Protein AF-A0A7C3TVY8-F1 (afdb_monomer_lite)

Radius of gyration: 47.34 Å; chains: 1; bounding box: 116×28×121 Å

Secondary structure (DSSP, 8-state):
-----------------------------PPP-HHHHHHHHHHHHHHHHHHHTT--------PPP---S-----GGG-EEEEE-TTS-EEEEETTSPPEEE-GGGHHHHHHHHHHHHT---

Structure (mmCIF, N/CA/C/O backbone):
data_AF-A0A7C3TVY8-F1
#
_entry.id   AF-A0A7C3TVY8-F1
#
loop_
_atom_site.group_PDB
_atom_site.id
_atom_site.type_symbol
_atom_site.label_atom_id
_atom_site.label_alt_id
_atom_site.label_comp_id
_atom_site.label_asym_id
_atom_site.label_entity_id
_atom_site.label_seq_id
_atom_site.pdbx_PDB_ins_code
_atom_site.Cartn_x
_atom_site.Cartn_y
_atom_site.Cartn_z
_atom_site.occupancy
_atom_site.B_iso_or_equiv
_atom_site.auth_seq_id
_atom_site.auth_comp_id
_atom_site.auth_asym_id
_atom_site.auth_atom_id
_atom_site.pdbx_PDB_model_num
ATOM 1 N N . MET A 1 1 ? 92.209 -1.191 -82.493 1.00 42.72 1 MET A N 1
ATOM 2 C CA . MET A 1 1 ? 91.711 -0.053 -81.687 1.00 42.72 1 MET A CA 1
ATOM 3 C C . MET A 1 1 ? 90.665 0.683 -82.506 1.00 42.72 1 MET A C 1
ATOM 5 O O . MET A 1 1 ? 90.917 0.870 -83.685 1.00 42.72 1 MET A O 1
ATOM 9 N N . SER A 1 2 ? 89.566 1.101 -81.861 1.00 47.69 2 SER A N 1
ATOM 10 C CA . SER A 1 2 ? 88.481 1.959 -82.385 1.00 47.69 2 SER A CA 1
ATOM 11 C C . SER A 1 2 ? 87.568 1.307 -83.443 1.00 47.69 2 SER A C 1
ATOM 13 O O . SER A 1 2 ? 88.033 0.975 -84.519 1.00 47.69 2 SER A O 1
ATOM 15 N N . GLY A 1 3 ? 86.271 1.048 -83.249 1.00 38.47 3 GLY A N 1
ATOM 16 C CA . GLY A 1 3 ? 85.321 1.516 -82.239 1.00 3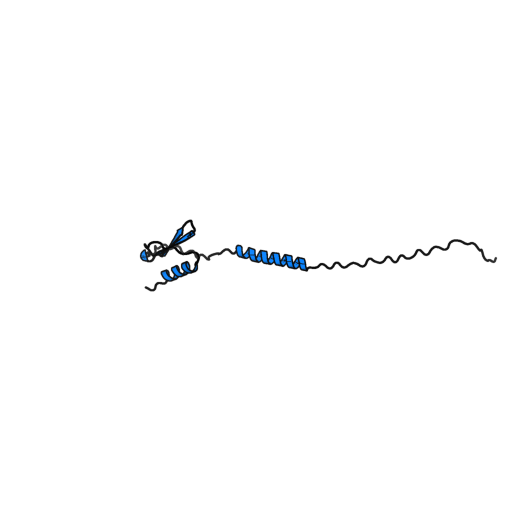8.47 3 GLY A CA 1
ATOM 17 C C . GLY A 1 3 ? 84.144 2.238 -82.912 1.00 38.47 3 GLY A C 1
ATOM 18 O O . GLY A 1 3 ? 84.327 3.336 -83.420 1.00 38.47 3 GLY A O 1
ATOM 19 N N . GLY A 1 4 ? 82.945 1.643 -82.858 1.00 38.72 4 GLY A N 1
ATOM 20 C CA . GLY A 1 4 ? 81.659 2.301 -83.153 1.00 38.72 4 GLY A CA 1
ATOM 21 C C . GLY A 1 4 ? 80.956 1.769 -84.409 1.00 38.72 4 GLY A C 1
ATOM 22 O O . GLY A 1 4 ? 81.553 1.698 -85.470 1.00 38.72 4 GLY A O 1
ATOM 23 N N . GLY A 1 5 ? 79.690 1.363 -84.394 1.00 37.47 5 GLY A N 1
ATOM 24 C CA . GLY A 1 5 ? 78.691 1.285 -83.334 1.00 37.47 5 GLY A CA 1
ATOM 25 C C . GLY A 1 5 ? 77.526 0.457 -83.885 1.00 37.47 5 GLY A C 1
ATOM 26 O O . GLY A 1 5 ? 77.017 0.741 -84.966 1.00 37.47 5 GLY A O 1
ATOM 27 N N . GLY A 1 6 ? 77.182 -0.625 -83.187 1.00 40.66 6 GLY A N 1
ATOM 28 C CA . GLY A 1 6 ? 76.205 -1.611 -83.635 1.00 40.66 6 GLY A CA 1
ATOM 29 C C . GLY A 1 6 ? 74.772 -1.096 -83.555 1.00 40.66 6 GLY A C 1
ATOM 30 O O . GLY A 1 6 ? 74.297 -0.709 -82.489 1.00 40.66 6 GLY A O 1
ATOM 31 N N . ALA A 1 7 ? 74.073 -1.161 -84.684 1.00 46.34 7 ALA A N 1
ATOM 32 C CA . ALA A 1 7 ? 72.624 -1.191 -84.728 1.00 46.34 7 ALA A CA 1
ATOM 33 C C . ALA A 1 7 ? 72.167 -2.618 -84.400 1.00 46.34 7 ALA A C 1
ATOM 35 O O . ALA A 1 7 ? 72.300 -3.508 -85.233 1.00 46.34 7 ALA A O 1
ATOM 36 N N . LEU A 1 8 ? 71.635 -2.843 -83.197 1.00 45.94 8 LEU A N 1
ATOM 37 C CA . LEU A 1 8 ? 70.786 -3.997 -82.916 1.00 45.94 8 LEU A CA 1
ATOM 38 C C . LEU A 1 8 ? 69.670 -3.576 -81.958 1.00 45.94 8 LEU A C 1
ATOM 40 O O . LEU A 1 8 ? 69.887 -3.101 -80.845 1.00 45.94 8 LEU A O 1
ATOM 44 N N . THR A 1 9 ? 68.454 -3.733 -82.451 1.00 46.41 9 THR A N 1
ATOM 45 C CA . THR A 1 9 ? 67.191 -3.482 -81.777 1.00 46.41 9 THR A CA 1
ATOM 46 C C . THR A 1 9 ? 66.933 -4.564 -80.731 1.00 46.41 9 THR A C 1
ATOM 48 O O . THR A 1 9 ? 66.744 -5.715 -81.112 1.00 46.41 9 THR A O 1
ATOM 51 N N . THR A 1 10 ? 66.822 -4.235 -79.441 1.00 40.97 10 THR A N 1
ATOM 52 C CA . THR A 1 10 ? 66.146 -5.125 -78.478 1.00 40.97 10 THR A CA 1
ATOM 53 C C . THR A 1 10 ? 65.477 -4.341 -77.348 1.00 40.97 10 THR A C 1
ATOM 55 O O . THR A 1 10 ? 66.142 -3.799 -76.470 1.00 40.97 10 THR A O 1
ATOM 58 N N . GLY A 1 11 ? 64.142 -4.351 -77.352 1.00 38.75 11 GLY A N 1
ATOM 59 C CA . GLY A 1 11 ? 63.324 -4.439 -76.140 1.00 38.75 11 GLY A CA 1
ATOM 60 C C . GLY A 1 11 ? 63.288 -3.220 -75.221 1.00 38.75 11 GLY A C 1
ATOM 61 O O . GLY A 1 11 ? 63.907 -3.211 -74.157 1.00 38.75 11 GLY A O 1
ATOM 62 N N . GLY A 1 12 ? 62.437 -2.245 -75.550 1.00 38.69 12 GLY A N 1
ATOM 63 C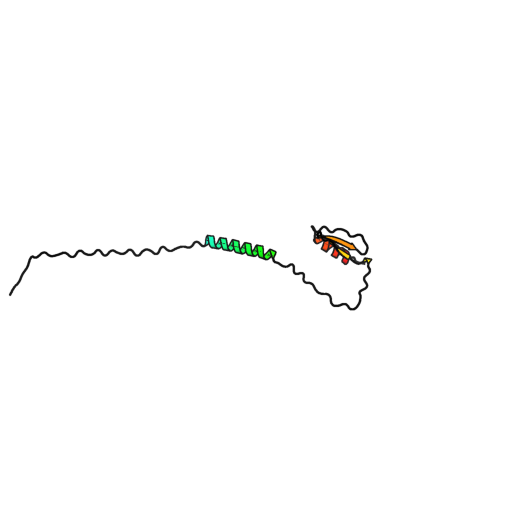 CA . GLY A 1 12 ? 61.918 -1.316 -74.551 1.00 38.69 12 GLY A CA 1
ATOM 64 C C . GLY A 1 12 ? 61.213 -2.093 -73.435 1.00 38.69 12 GLY A C 1
ATOM 65 O O . GLY A 1 12 ? 60.193 -2.739 -73.665 1.00 38.69 12 GLY A O 1
ATOM 66 N N . LYS A 1 13 ? 61.759 -2.051 -72.216 1.00 50.44 13 LYS A N 1
ATOM 67 C CA . LYS A 1 13 ? 61.071 -2.557 -71.022 1.00 50.44 13 LYS A CA 1
ATOM 68 C C . LYS A 1 13 ? 59.790 -1.733 -70.829 1.00 50.44 13 LYS A C 1
ATOM 70 O O . LYS A 1 13 ? 59.900 -0.514 -70.669 1.00 50.44 13 LYS A O 1
ATOM 75 N N . PRO A 1 14 ? 58.587 -2.333 -70.803 1.00 46.53 14 PRO A N 1
ATOM 76 C CA . PRO A 1 14 ? 57.388 -1.572 -70.496 1.00 46.53 14 PRO A CA 1
ATOM 77 C C . PRO A 1 14 ? 57.498 -1.065 -69.055 1.00 46.53 14 PRO A C 1
ATOM 79 O O . PRO A 1 14 ? 57.700 -1.843 -68.119 1.00 46.53 14 PRO A O 1
ATOM 82 N N . LYS A 1 15 ? 57.383 0.257 -68.867 1.00 52.19 15 LYS A N 1
ATOM 83 C CA . LYS A 1 15 ? 57.182 0.868 -67.548 1.00 52.19 15 LYS A CA 1
ATOM 84 C C . LYS A 1 15 ? 55.941 0.222 -66.940 1.00 52.19 15 LYS A C 1
ATOM 86 O O . LYS A 1 15 ? 54.821 0.535 -67.337 1.00 52.19 15 LYS A O 1
ATOM 91 N N . ARG A 1 16 ? 56.140 -0.688 -65.984 1.00 51.28 16 ARG A N 1
ATOM 92 C CA . ARG A 1 16 ? 55.059 -1.253 -65.181 1.00 51.28 16 ARG A CA 1
ATOM 93 C C . ARG A 1 16 ? 54.417 -0.084 -64.448 1.00 51.28 16 ARG A C 1
ATOM 95 O O . ARG A 1 16 ? 55.035 0.490 -63.552 1.00 51.28 16 ARG A O 1
ATOM 102 N N . GLY A 1 17 ? 53.235 0.322 -64.912 1.00 52.44 17 GLY A N 1
ATOM 103 C CA . GLY A 1 17 ? 52.485 1.425 -64.334 1.00 52.44 17 GLY A CA 1
ATOM 104 C C . GLY A 1 17 ? 52.423 1.238 -62.827 1.00 52.44 17 GLY A C 1
ATOM 105 O O . GLY A 1 17 ? 52.004 0.184 -62.342 1.00 52.44 17 GLY A O 1
ATOM 106 N N . SER A 1 18 ? 52.896 2.235 -62.083 1.00 57.38 18 SER A N 1
ATOM 107 C CA . SER A 1 18 ? 52.684 2.292 -60.649 1.00 57.38 18 SER A CA 1
ATOM 108 C C . SER A 1 18 ? 51.184 2.445 -60.443 1.00 57.38 18 SER A C 1
ATOM 110 O O . SER A 1 18 ? 50.625 3.539 -60.494 1.00 57.38 18 SER A O 1
ATOM 112 N N . SER A 1 19 ? 50.502 1.314 -60.270 1.00 61.34 19 SER A N 1
ATOM 113 C CA . SER A 1 19 ? 49.132 1.312 -59.789 1.00 61.34 19 SER A CA 1
ATOM 114 C C . SER A 1 19 ? 49.175 1.987 -58.424 1.00 61.34 19 SER A C 1
ATOM 116 O O . SER A 1 19 ? 49.594 1.386 -57.432 1.00 61.34 19 SER A O 1
ATOM 118 N N . LYS A 1 20 ? 48.839 3.285 -58.389 1.00 65.06 20 LYS A N 1
ATOM 119 C CA . LYS A 1 20 ? 48.573 4.026 -57.159 1.00 65.06 20 LYS A CA 1
ATOM 120 C C . LYS A 1 20 ? 47.404 3.307 -56.512 1.00 65.06 20 LYS A C 1
ATOM 122 O O . LYS A 1 20 ? 46.245 3.572 -56.827 1.00 65.06 20 LYS A O 1
ATOM 127 N N . ARG A 1 21 ? 47.722 2.345 -55.648 1.00 67.00 21 ARG A N 1
ATOM 128 C CA . ARG A 1 21 ? 46.757 1.616 -54.840 1.00 67.00 21 ARG A CA 1
ATOM 129 C C . ARG A 1 21 ? 46.076 2.671 -53.977 1.00 67.00 21 ARG A C 1
ATOM 131 O O . ARG A 1 21 ? 46.654 3.125 -52.994 1.00 67.00 21 ARG A O 1
ATOM 138 N N . LYS A 1 22 ? 44.898 3.141 -54.405 1.00 67.62 22 LYS A N 1
ATOM 139 C CA . LYS A 1 22 ? 44.078 4.069 -53.623 1.00 67.62 22 LYS A CA 1
ATOM 140 C C . LYS A 1 22 ? 43.852 3.393 -52.275 1.00 67.62 22 LYS A C 1
ATOM 142 O O . LYS A 1 22 ? 43.183 2.362 -52.205 1.00 67.62 22 LYS A O 1
ATOM 147 N N . THR A 1 23 ? 44.465 3.926 -51.225 1.00 67.75 23 THR A N 1
ATOM 148 C CA . THR A 1 23 ? 44.195 3.518 -49.852 1.00 67.75 23 THR A CA 1
ATOM 149 C C . THR A 1 23 ? 42.695 3.678 -49.636 1.00 67.75 23 THR A C 1
ATOM 151 O O . THR A 1 23 ? 42.153 4.769 -49.817 1.00 67.75 23 THR A O 1
ATOM 154 N N . LYS A 1 24 ? 41.991 2.572 -49.348 1.00 69.88 24 LYS A N 1
ATOM 155 C CA . LYS A 1 24 ? 40.557 2.615 -49.033 1.00 69.88 24 LYS A CA 1
ATOM 156 C C . LYS A 1 24 ? 40.378 3.637 -47.909 1.00 69.88 24 LYS A C 1
ATOM 158 O O . LYS A 1 24 ? 40.921 3.440 -46.822 1.00 69.88 24 LYS A O 1
ATOM 163 N N . LYS A 1 25 ? 39.663 4.737 -48.180 1.00 70.00 25 LYS A N 1
ATOM 164 C CA . LYS A 1 25 ? 39.265 5.690 -47.137 1.00 70.00 25 LYS A CA 1
ATOM 165 C C . LYS A 1 25 ? 38.532 4.886 -46.069 1.00 70.00 25 LYS A C 1
ATOM 167 O O . LYS A 1 25 ? 37.566 4.196 -46.388 1.00 70.00 25 LYS A O 1
ATOM 172 N N . ARG A 1 26 ? 39.027 4.935 -44.830 1.00 70.88 26 ARG A N 1
ATOM 173 C CA . ARG A 1 26 ? 38.333 4.347 -43.684 1.00 70.88 26 ARG A CA 1
ATOM 174 C C . ARG A 1 26 ? 36.986 5.053 -43.586 1.00 70.88 26 ARG A C 1
ATOM 176 O O . ARG A 1 26 ? 36.941 6.248 -43.305 1.00 70.88 26 ARG A O 1
ATOM 183 N N . VAL A 1 27 ? 35.916 4.339 -43.917 1.00 71.69 27 VAL A N 1
ATOM 184 C CA . VAL A 1 27 ? 34.556 4.828 -43.716 1.00 71.69 27 VAL A CA 1
ATOM 185 C C . VAL A 1 27 ? 34.371 4.841 -42.204 1.00 71.69 27 VAL A C 1
ATOM 187 O O . VAL A 1 27 ? 34.386 3.788 -41.574 1.00 71.69 27 VAL A O 1
ATOM 190 N N . GLY A 1 28 ? 34.358 6.028 -41.602 1.00 75.31 28 GLY A N 1
ATOM 191 C CA . GLY A 1 28 ? 34.112 6.154 -40.171 1.00 75.31 28 GLY A CA 1
ATOM 192 C C . GLY A 1 28 ? 32.680 5.720 -39.889 1.00 75.31 28 GLY A C 1
ATOM 193 O O . GLY A 1 28 ? 31.750 6.355 -40.381 1.00 75.31 28 GLY A O 1
ATOM 194 N N . PHE A 1 29 ? 32.502 4.637 -39.137 1.00 76.56 29 PHE A N 1
ATOM 195 C CA . PHE A 1 29 ? 31.187 4.231 -38.657 1.00 76.56 29 PHE A CA 1
ATOM 196 C C . PHE A 1 29 ? 30.761 5.212 -37.563 1.00 76.56 29 PHE A C 1
ATOM 198 O O . PHE A 1 29 ? 31.425 5.323 -36.534 1.00 76.56 29 PHE A O 1
ATOM 205 N N . ARG A 1 30 ? 29.690 5.969 -37.810 1.00 79.75 30 ARG A N 1
ATOM 206 C CA . ARG A 1 30 ? 29.028 6.785 -36.788 1.00 79.75 30 ARG A CA 1
ATOM 207 C C . ARG A 1 30 ? 27.893 5.947 -36.216 1.00 79.75 30 ARG A C 1
ATOM 209 O O . ARG A 1 30 ? 27.011 5.545 -36.966 1.00 79.75 30 ARG A O 1
ATOM 216 N N . ILE A 1 31 ? 27.968 5.642 -34.925 1.00 82.31 31 ILE A N 1
ATOM 217 C CA . ILE A 1 31 ? 26.928 4.903 -34.209 1.00 82.31 31 ILE A CA 1
ATOM 218 C C . ILE A 1 31 ? 25.945 5.935 -33.664 1.00 82.31 31 ILE A C 1
ATOM 220 O O . ILE A 1 31 ? 26.347 6.827 -32.918 1.00 82.31 31 ILE A O 1
ATOM 224 N N . ASP A 1 32 ? 24.684 5.831 -34.075 1.00 84.69 32 ASP A N 1
ATOM 225 C CA . ASP A 1 32 ? 23.601 6.624 -33.502 1.00 84.69 32 ASP A CA 1
ATOM 226 C C . ASP A 1 32 ? 23.211 6.031 -32.141 1.00 84.69 32 ASP A C 1
ATOM 228 O O . ASP A 1 32 ? 22.915 4.840 -32.038 1.00 84.69 32 ASP A O 1
ATOM 232 N N . MET A 1 33 ? 23.256 6.858 -31.097 1.00 88.38 33 MET A N 1
ATOM 233 C CA . MET A 1 33 ? 22.925 6.461 -29.724 1.00 88.38 33 MET A CA 1
ATOM 234 C C . MET A 1 33 ? 21.445 6.677 -29.396 1.00 88.38 33 MET A C 1
ATOM 236 O O . MET A 1 33 ? 20.990 6.215 -28.354 1.00 88.38 33 MET A O 1
ATOM 240 N N . THR A 1 34 ? 20.681 7.330 -30.277 1.00 88.00 34 THR A N 1
ATOM 241 C CA . THR A 1 34 ? 19.241 7.588 -30.111 1.00 88.00 34 THR A CA 1
ATOM 242 C C . THR A 1 34 ? 18.432 6.340 -29.719 1.00 88.00 34 THR A C 1
ATOM 244 O O . THR A 1 34 ? 17.709 6.412 -28.726 1.00 88.00 34 THR A O 1
ATOM 247 N N . PRO A 1 35 ? 18.583 5.172 -30.382 1.00 87.88 35 PRO A N 1
ATOM 248 C CA . PRO A 1 35 ? 17.844 3.971 -29.981 1.00 87.88 35 PRO A CA 1
ATOM 249 C C . PRO A 1 35 ? 18.311 3.388 -28.638 1.00 87.88 35 PRO A C 1
ATOM 251 O O . PRO A 1 35 ? 17.531 2.749 -27.939 1.00 87.88 35 PRO A O 1
ATOM 254 N N . LEU A 1 36 ? 19.572 3.604 -28.249 1.00 90.81 36 LEU A N 1
ATOM 255 C CA . LEU A 1 36 ? 20.093 3.130 -26.965 1.00 90.81 36 LEU A CA 1
ATOM 256 C C . LEU A 1 36 ? 19.513 3.949 -25.811 1.00 90.81 36 LEU A C 1
ATOM 258 O O . LEU A 1 36 ? 19.085 3.379 -24.809 1.00 90.81 36 LEU A O 1
ATOM 262 N N . VAL A 1 37 ? 19.469 5.274 -25.970 1.00 92.00 37 VAL A N 1
ATOM 263 C CA . VAL A 1 37 ? 18.904 6.186 -24.967 1.00 92.00 37 VAL A CA 1
ATOM 264 C C . VAL A 1 37 ? 17.430 5.858 -24.710 1.00 92.00 37 VAL A C 1
ATOM 266 O O . VAL A 1 37 ? 17.014 5.793 -23.553 1.00 92.00 37 VAL A O 1
ATOM 269 N N . ASP A 1 38 ? 16.667 5.552 -25.758 1.00 89.62 38 ASP A N 1
ATOM 270 C CA . ASP A 1 38 ? 15.253 5.179 -25.644 1.00 89.62 38 ASP A CA 1
ATOM 271 C C . ASP A 1 38 ? 15.050 3.877 -24.839 1.00 89.62 38 ASP A C 1
ATOM 273 O O . ASP A 1 38 ? 14.298 3.842 -23.864 1.00 89.62 38 ASP A O 1
ATOM 277 N N . ILE A 1 39 ? 15.831 2.828 -25.133 1.00 93.38 39 ILE A N 1
ATOM 278 C CA . ILE A 1 39 ? 15.795 1.564 -24.373 1.00 93.38 39 ILE A CA 1
ATOM 279 C C . ILE A 1 39 ? 16.146 1.792 -22.895 1.00 93.38 39 ILE A C 1
ATOM 281 O O . ILE A 1 39 ? 15.510 1.218 -22.009 1.00 93.38 39 ILE A O 1
ATOM 285 N N . THR A 1 40 ? 17.133 2.644 -22.599 1.00 93.50 40 THR A N 1
ATOM 286 C CA . THR A 1 40 ? 17.498 2.940 -21.203 1.00 93.50 40 THR A CA 1
ATOM 287 C C . THR A 1 40 ? 16.404 3.694 -20.452 1.00 93.50 40 THR A C 1
ATOM 289 O O . THR A 1 40 ? 16.190 3.429 -19.269 1.00 93.50 40 THR A O 1
ATOM 292 N N . PHE A 1 41 ? 15.671 4.580 -21.127 1.00 91.06 41 PHE A N 1
ATOM 293 C CA . PHE A 1 41 ? 14.548 5.294 -20.529 1.00 91.06 41 PHE A CA 1
ATOM 294 C C . PHE A 1 41 ? 13.381 4.342 -20.230 1.00 91.06 41 PHE A C 1
ATOM 296 O O . PHE A 1 41 ? 12.799 4.392 -19.143 1.00 91.06 41 PHE A O 1
ATOM 303 N N . LEU A 1 42 ? 13.081 3.421 -21.152 1.00 89.56 42 LEU A N 1
ATOM 304 C CA . LEU A 1 42 ? 12.075 2.375 -20.947 1.00 89.56 42 LEU A CA 1
ATOM 305 C C . LEU A 1 42 ? 12.421 1.471 -19.757 1.00 89.56 42 LEU A C 1
ATOM 307 O O . LEU A 1 42 ? 11.557 1.171 -18.938 1.00 89.56 42 LEU A O 1
ATOM 311 N N . LEU A 1 43 ? 13.688 1.079 -19.612 1.00 91.69 43 LEU A N 1
ATOM 312 C CA . LEU A 1 43 ? 14.127 0.257 -18.483 1.00 91.69 43 LEU A CA 1
ATOM 313 C C . LEU A 1 43 ? 14.089 1.016 -17.154 1.00 91.69 43 LEU A C 1
ATOM 315 O O . LEU A 1 43 ? 13.627 0.465 -16.159 1.00 91.69 43 LEU A O 1
ATOM 319 N N . LEU A 1 44 ? 14.542 2.273 -17.119 1.00 92.00 44 LEU A N 1
ATOM 320 C CA . LEU A 1 44 ? 14.521 3.080 -15.898 1.00 92.00 44 LEU A CA 1
ATOM 321 C C . LEU A 1 44 ? 13.092 3.327 -15.418 1.00 92.00 44 LEU A C 1
ATOM 323 O O . LEU A 1 44 ? 12.817 3.174 -14.233 1.00 92.00 44 LEU A O 1
ATOM 327 N N . THR A 1 45 ? 12.176 3.669 -16.324 1.00 89.75 45 THR A N 1
ATOM 328 C CA . THR A 1 45 ? 10.762 3.871 -15.975 1.00 89.75 45 THR A CA 1
ATOM 329 C C . THR A 1 45 ? 10.084 2.574 -15.551 1.00 89.75 45 THR A C 1
ATOM 331 O O . THR A 1 45 ? 9.374 2.571 -14.549 1.00 89.75 45 THR A O 1
ATOM 334 N N . PHE A 1 46 ? 10.354 1.456 -16.231 1.00 88.81 46 PHE A N 1
ATOM 335 C CA . PHE A 1 46 ? 9.883 0.136 -15.814 1.00 88.81 46 PHE A CA 1
ATOM 336 C C . PHE A 1 46 ? 10.395 -0.241 -14.418 1.00 88.81 46 PHE A C 1
ATOM 338 O O . PHE A 1 46 ? 9.612 -0.664 -13.566 1.00 88.81 46 PHE A O 1
ATOM 345 N N . PHE A 1 47 ? 11.689 -0.049 -14.143 1.00 85.94 47 PHE A N 1
ATOM 346 C CA . PHE A 1 47 ? 12.260 -0.332 -12.828 1.00 85.94 47 PHE A CA 1
ATOM 347 C C . PHE A 1 47 ? 11.736 0.617 -11.752 1.00 85.94 47 PHE A C 1
ATOM 349 O O . PHE A 1 47 ? 11.376 0.149 -10.682 1.00 85.94 47 PHE A O 1
ATOM 356 N N . MET A 1 48 ? 11.608 1.918 -12.025 1.00 88.19 48 MET A N 1
ATOM 357 C CA . MET A 1 48 ? 11.009 2.859 -11.073 1.00 88.19 48 MET A CA 1
ATOM 358 C C . MET A 1 48 ? 9.529 2.565 -10.801 1.00 88.19 48 MET A C 1
ATOM 360 O O . MET A 1 48 ? 9.071 2.724 -9.676 1.00 88.19 48 MET A O 1
ATOM 364 N N . PHE A 1 49 ? 8.768 2.117 -11.797 1.00 85.06 49 PHE A N 1
ATOM 365 C CA . PHE A 1 49 ? 7.374 1.730 -11.596 1.00 85.06 49 PHE A CA 1
ATOM 366 C C . PHE A 1 49 ? 7.266 0.429 -10.787 1.00 85.06 49 PHE A C 1
ATOM 368 O O . PHE A 1 49 ? 6.531 0.364 -9.803 1.00 85.06 49 PHE A O 1
ATOM 375 N N . THR A 1 50 ? 8.052 -0.592 -11.137 1.00 82.56 50 THR A N 1
ATOM 376 C CA . THR A 1 50 ? 8.044 -1.890 -10.439 1.00 82.56 50 THR A CA 1
ATOM 377 C C . THR A 1 50 ? 8.611 -1.819 -9.018 1.00 82.56 50 THR A C 1
ATOM 379 O O . THR A 1 50 ? 8.121 -2.542 -8.152 1.00 82.56 50 THR A O 1
ATOM 3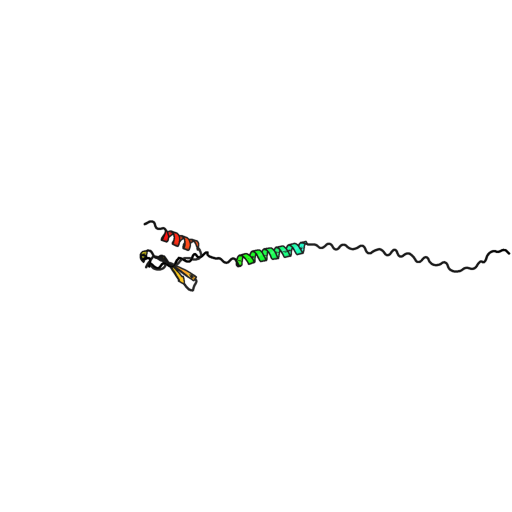82 N N . THR A 1 51 ? 9.556 -0.917 -8.714 1.00 78.75 51 THR A N 1
ATOM 383 C CA . THR A 1 51 ? 10.040 -0.717 -7.333 1.00 78.75 51 THR A CA 1
ATOM 384 C C . THR A 1 51 ? 8.956 -0.173 -6.405 1.00 78.75 51 THR A C 1
ATOM 386 O O . THR A 1 51 ? 8.927 -0.548 -5.235 1.00 78.75 51 THR A O 1
ATOM 389 N N . THR A 1 52 ? 8.018 0.645 -6.900 1.00 67.06 52 THR A N 1
ATOM 390 C CA . THR A 1 52 ? 6.910 1.149 -6.064 1.00 67.06 52 THR A CA 1
ATOM 391 C C . THR A 1 52 ? 5.893 0.077 -5.677 1.00 67.06 52 THR A C 1
ATOM 393 O O . THR A 1 52 ? 5.234 0.219 -4.651 1.00 67.06 52 THR A O 1
ATOM 396 N N . MET A 1 53 ? 5.803 -1.031 -6.421 1.00 65.44 53 MET A N 1
ATOM 397 C CA . MET A 1 53 ? 4.932 -2.155 -6.050 1.00 65.44 53 MET A CA 1
ATOM 398 C C . MET A 1 53 ? 5.501 -2.984 -4.891 1.00 65.44 53 MET A C 1
ATOM 400 O O . MET A 1 53 ? 4.769 -3.741 -4.262 1.00 65.44 53 MET A O 1
ATOM 404 N N . ALA A 1 54 ? 6.799 -2.846 -4.611 1.00 60.75 54 ALA A N 1
ATOM 405 C CA . ALA A 1 54 ? 7.508 -3.645 -3.623 1.00 60.75 54 ALA A CA 1
ATOM 406 C C . ALA A 1 54 ? 7.781 -2.905 -2.310 1.00 60.75 54 ALA A C 1
ATOM 408 O O . ALA A 1 54 ? 8.423 -3.493 -1.447 1.00 60.75 54 ALA A O 1
ATOM 409 N N . ALA A 1 55 ? 7.338 -1.651 -2.139 1.00 65.19 55 ALA A N 1
ATOM 410 C CA . ALA A 1 55 ? 7.507 -0.943 -0.873 1.00 65.19 55 ALA A CA 1
ATOM 411 C C . ALA A 1 55 ? 6.679 -1.661 0.210 1.00 65.19 55 ALA A C 1
ATOM 413 O O . ALA A 1 55 ? 5.447 -1.569 0.188 1.00 65.19 55 ALA A O 1
ATOM 414 N N . PRO A 1 56 ? 7.312 -2.396 1.145 1.00 61.03 56 PRO A N 1
ATOM 415 C CA . PRO A 1 56 ? 6.564 -3.002 2.224 1.00 61.03 56 PRO A CA 1
ATOM 416 C C . PRO A 1 56 ? 6.028 -1.856 3.078 1.00 61.03 56 PRO A C 1
ATOM 418 O O . PRO A 1 56 ? 6.780 -0.967 3.482 1.00 61.03 56 PRO A O 1
ATOM 421 N N . GLN A 1 57 ? 4.723 -1.854 3.338 1.00 64.75 57 GLN A N 1
ATOM 422 C CA . GLN A 1 57 ? 4.136 -0.977 4.346 1.00 64.75 57 GLN A CA 1
ATOM 423 C C . GLN A 1 57 ? 4.568 -1.513 5.713 1.00 64.75 57 GLN A C 1
ATOM 425 O O . GLN A 1 57 ? 3.813 -2.199 6.395 1.00 64.75 57 GLN A O 1
ATOM 430 N N . VAL A 1 58 ? 5.839 -1.309 6.065 1.00 63.22 58 VAL A N 1
ATOM 431 C CA . VAL A 1 58 ? 6.368 -1.706 7.366 1.00 63.22 58 VAL A CA 1
ATOM 432 C C . VAL A 1 58 ? 5.765 -0.740 8.370 1.00 63.22 58 VAL A C 1
ATOM 434 O O . VAL A 1 58 ? 6.143 0.427 8.435 1.00 63.22 58 VAL A O 1
ATOM 437 N N . MET A 1 59 ? 4.773 -1.217 9.111 1.00 71.38 59 MET A N 1
ATOM 438 C CA . MET A 1 59 ? 4.325 -0.526 10.307 1.00 71.38 59 MET A CA 1
ATOM 439 C C . MET A 1 59 ? 5.404 -0.708 11.374 1.00 71.38 59 MET A C 1
ATOM 441 O O . MET A 1 59 ? 5.753 -1.839 11.714 1.00 71.38 59 MET A O 1
ATOM 445 N N . GLU A 1 60 ? 5.943 0.392 11.898 1.00 71.81 60 GLU A N 1
ATOM 446 C CA . GLU A 1 60 ? 6.791 0.350 13.089 1.00 71.81 60 GLU A CA 1
ATOM 447 C C . GLU A 1 60 ? 5.921 -0.074 14.280 1.00 71.81 60 GLU A C 1
ATOM 449 O O . GLU A 1 60 ? 5.146 0.713 14.820 1.00 71.81 60 GLU A O 1
ATOM 454 N N . MET A 1 61 ? 5.990 -1.353 14.652 1.00 74.19 61 MET A N 1
ATOM 455 C CA . MET A 1 61 ? 5.262 -1.894 15.796 1.00 74.19 61 MET A CA 1
ATOM 456 C C . MET A 1 61 ? 6.148 -1.827 17.041 1.00 74.19 61 MET A C 1
ATOM 458 O O . MET A 1 61 ? 7.111 -2.583 17.167 1.00 74.19 61 MET A O 1
ATOM 462 N N . SER A 1 62 ? 5.810 -0.953 17.990 1.00 77.06 62 SER A N 1
ATOM 463 C CA . SER A 1 62 ? 6.354 -1.030 19.346 1.00 77.06 62 SER A CA 1
ATOM 464 C C . SER A 1 62 ? 5.632 -2.142 20.102 1.00 77.06 62 SER A C 1
ATOM 466 O O . SER A 1 62 ? 4.428 -2.044 20.348 1.00 77.06 62 SER A O 1
ATOM 468 N N . ILE A 1 63 ? 6.350 -3.200 20.469 1.00 77.50 63 ILE A N 1
ATOM 469 C CA . ILE A 1 63 ? 5.803 -4.238 21.345 1.00 77.50 63 ILE A CA 1
ATOM 470 C C . ILE A 1 63 ? 5.635 -3.616 22.741 1.00 77.50 63 ILE A C 1
ATOM 472 O O . ILE A 1 63 ? 6.606 -3.055 23.260 1.00 77.50 63 ILE A O 1
ATOM 476 N N . PRO A 1 64 ? 4.433 -3.657 23.343 1.00 76.50 64 PRO A N 1
ATOM 477 C CA . PRO A 1 64 ? 4.239 -3.138 24.688 1.00 76.50 64 PRO A CA 1
ATOM 478 C C . PRO A 1 64 ? 5.061 -3.959 25.698 1.00 76.50 64 PRO A C 1
ATOM 480 O O . PRO A 1 64 ? 5.240 -5.163 25.502 1.00 76.50 64 PRO A O 1
ATOM 483 N N . PRO A 1 65 ? 5.573 -3.335 26.772 1.00 81.25 65 PRO A N 1
ATOM 484 C CA . PRO A 1 65 ? 6.275 -4.055 27.829 1.00 81.25 65 PRO A CA 1
ATOM 485 C C . PRO A 1 65 ? 5.346 -5.080 28.490 1.00 81.25 65 PRO A C 1
ATOM 487 O O . PRO A 1 65 ? 4.133 -4.879 28.546 1.00 81.25 65 PRO A O 1
ATOM 490 N N . GLU A 1 66 ? 5.908 -6.173 29.007 1.00 78.06 66 GLU A N 1
ATOM 491 C CA . GLU A 1 66 ? 5.138 -7.174 29.747 1.00 78.06 66 GLU A CA 1
ATOM 492 C C . GLU A 1 66 ? 4.560 -6.541 31.021 1.00 78.06 66 GLU A C 1
ATOM 494 O O . GLU A 1 66 ? 5.287 -6.197 31.953 1.00 78.06 66 GLU A O 1
ATOM 499 N N . ILE A 1 67 ? 3.241 -6.349 31.044 1.00 74.81 67 ILE A N 1
ATOM 500 C CA . ILE A 1 67 ? 2.521 -5.797 32.190 1.00 74.81 67 ILE A CA 1
ATOM 501 C C . ILE A 1 67 ? 2.115 -6.974 33.084 1.00 74.81 67 ILE A C 1
ATOM 503 O O . ILE A 1 67 ? 1.284 -7.795 32.700 1.00 74.81 67 ILE A O 1
ATOM 507 N N . THR A 1 68 ? 2.707 -7.082 34.273 1.00 68.50 68 THR A N 1
ATOM 508 C CA . THR A 1 68 ? 2.351 -8.102 35.281 1.00 68.50 68 THR A CA 1
ATOM 509 C C . THR A 1 68 ? 1.039 -7.804 36.008 1.00 68.50 68 THR A C 1
ATOM 511 O O . THR A 1 68 ? 0.450 -8.700 36.610 1.00 68.50 68 THR A O 1
ATOM 514 N N . GLU A 1 69 ? 0.566 -6.561 35.949 1.00 73.06 69 GLU A N 1
ATOM 515 C CA . GLU A 1 69 ? -0.671 -6.114 36.585 1.00 73.06 69 GLU A CA 1
ATOM 516 C C . GLU A 1 69 ? -1.794 -6.025 35.545 1.00 73.06 69 GLU A C 1
ATOM 518 O O . GLU A 1 69 ? -1.649 -5.392 34.498 1.00 73.06 69 GLU A O 1
ATOM 523 N N . LYS A 1 70 ? -2.929 -6.679 35.817 1.00 69.00 70 LYS A N 1
ATOM 524 C CA . LYS A 1 70 ? -4.124 -6.542 34.979 1.00 69.00 70 LYS A CA 1
ATOM 525 C C . LYS A 1 70 ? -4.670 -5.127 35.139 1.00 69.00 70 LYS A C 1
ATOM 527 O O . LYS A 1 70 ? -5.171 -4.780 36.203 1.00 69.00 70 LYS A O 1
ATOM 532 N N . VAL A 1 71 ? -4.604 -4.340 34.072 1.00 73.81 71 VAL A N 1
ATOM 533 C CA . VAL A 1 71 ? -5.329 -3.071 33.989 1.00 73.81 71 VAL A CA 1
ATOM 534 C C . VAL A 1 71 ? -6.814 -3.400 33.850 1.00 73.81 71 VAL A C 1
ATOM 536 O O . VAL A 1 71 ? -7.235 -3.975 32.846 1.00 73.81 71 VAL A O 1
ATOM 539 N N . GLU A 1 72 ? -7.600 -3.091 34.878 1.00 75.00 72 GLU A N 1
ATOM 540 C CA . GLU A 1 72 ? -9.056 -3.218 34.830 1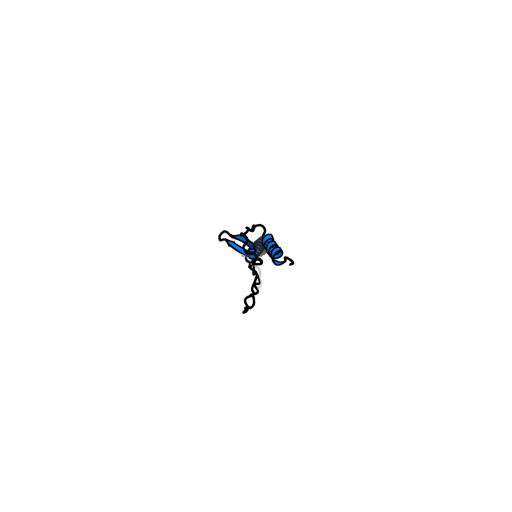.00 75.00 72 GLU A CA 1
ATOM 541 C C . GLU A 1 72 ? -9.624 -2.057 34.010 1.00 75.00 72 GLU A C 1
ATOM 543 O O . GLU A 1 72 ? -9.565 -0.899 34.419 1.00 75.00 72 GLU A O 1
ATOM 548 N N . VAL A 1 73 ? -10.143 -2.370 32.823 1.00 75.38 73 VAL A N 1
ATOM 549 C CA . VAL A 1 73 ? -10.794 -1.406 31.929 1.00 75.38 73 VAL A CA 1
ATOM 550 C C . VAL A 1 73 ? -12.299 -1.631 32.006 1.00 75.38 73 VAL A C 1
ATOM 552 O O . VAL A 1 73 ? -12.756 -2.777 32.000 1.00 75.38 73 VAL A O 1
ATOM 555 N N . LYS A 1 74 ? -13.082 -0.551 32.086 1.00 80.31 74 LYS A N 1
ATOM 556 C CA . LYS A 1 74 ? -14.542 -0.653 32.048 1.00 80.31 74 LYS A CA 1
ATOM 557 C C . LYS A 1 74 ? -14.977 -1.159 30.679 1.00 80.31 74 LYS A C 1
ATOM 559 O O . LYS A 1 74 ? -14.574 -0.624 29.652 1.00 80.31 74 LYS A O 1
ATOM 564 N N . GLU A 1 75 ? -15.858 -2.151 30.671 1.00 78.75 75 GLU A N 1
ATOM 565 C CA . GLU A 1 75 ? -16.345 -2.773 29.437 1.00 78.75 75 GLU A CA 1
ATOM 566 C C . GLU A 1 75 ? -17.023 -1.760 28.499 1.00 78.75 75 GLU A C 1
ATOM 568 O O . GLU A 1 75 ? -16.854 -1.838 27.289 1.00 78.75 75 GLU A O 1
ATOM 573 N N . SER A 1 76 ? -17.698 -0.744 29.045 1.00 80.25 76 SER A N 1
ATOM 574 C CA . SER A 1 76 ? -18.334 0.337 28.278 1.00 80.25 76 SER A CA 1
ATOM 575 C C . SER A 1 76 ? -17.364 1.212 27.474 1.00 80.25 76 SER A C 1
ATOM 577 O O . SER A 1 76 ? -17.794 1.912 26.564 1.00 80.25 76 SER A O 1
ATOM 579 N N . GLU A 1 77 ? -16.077 1.211 27.820 1.00 80.12 77 GLU A N 1
ATOM 580 C CA . GLU A 1 77 ? -15.048 2.061 27.205 1.00 80.12 77 GLU A CA 1
ATOM 581 C C . GLU A 1 77 ? -14.199 1.287 26.178 1.00 80.12 77 GLU A C 1
ATOM 583 O O . GLU A 1 77 ? -13.265 1.834 25.594 1.00 80.12 77 GLU A O 1
ATOM 588 N N . LEU A 1 78 ? -14.516 0.011 25.927 1.00 83.31 78 LEU A N 1
ATOM 589 C CA . LEU A 1 78 ? -13.774 -0.821 24.984 1.00 83.31 78 LEU A CA 1
ATOM 590 C C . LEU A 1 78 ? -14.252 -0.606 23.546 1.00 83.31 78 LEU A C 1
ATOM 592 O O . LEU A 1 78 ? -15.329 -1.057 23.163 1.00 83.31 78 LEU A O 1
ATOM 596 N N . LEU A 1 79 ? -13.404 0.008 22.720 1.00 84.62 79 LEU A N 1
ATOM 597 C CA . LEU A 1 79 ? -13.575 0.034 21.269 1.00 84.62 79 LEU A CA 1
ATOM 598 C C . LEU A 1 79 ? -13.054 -1.273 20.659 1.00 84.62 79 LEU A C 1
ATOM 600 O O . LEU A 1 79 ? -11.849 -1.532 20.649 1.00 84.62 79 LEU A O 1
ATOM 604 N N . SER A 1 80 ? -13.960 -2.079 20.116 1.00 86.38 80 SER A N 1
ATOM 605 C CA . SER A 1 80 ? -13.640 -3.354 19.471 1.00 86.38 80 SER A CA 1
ATOM 606 C C . SER A 1 80 ? -13.779 -3.251 17.957 1.00 86.38 80 SER A C 1
ATOM 608 O O . SER A 1 80 ? -14.791 -2.763 17.459 1.00 86.38 80 SER A O 1
ATOM 610 N N . PHE A 1 81 ? -12.789 -3.758 17.218 1.00 87.44 81 PHE A N 1
ATOM 611 C CA . PHE A 1 81 ? -12.842 -3.890 15.760 1.00 87.44 81 PHE A CA 1
ATOM 612 C C . PHE A 1 81 ? -12.970 -5.361 15.364 1.00 87.44 81 PHE A C 1
ATOM 614 O O . PHE A 1 81 ? -12.197 -6.203 15.822 1.00 87.44 81 PHE A O 1
ATOM 621 N N . TYR A 1 82 ? -13.906 -5.662 14.468 1.00 88.88 82 TYR A N 1
ATOM 622 C CA . TYR A 1 82 ? -14.127 -7.002 13.929 1.00 88.88 82 TYR A CA 1
ATOM 623 C C . TYR A 1 82 ? -13.813 -7.023 12.439 1.00 88.88 82 TYR A C 1
ATOM 625 O O . TYR A 1 82 ? -14.310 -6.194 11.676 1.00 88.88 82 TYR A O 1
ATOM 633 N N . VAL A 1 83 ? -13.012 -8.000 12.021 1.00 89.00 83 VAL A N 1
ATOM 634 C CA . VAL A 1 83 ? -12.674 -8.241 10.616 1.00 89.00 83 VAL A CA 1
ATOM 635 C C . VAL A 1 83 ? -13.302 -9.564 10.208 1.00 89.00 83 VAL A C 1
ATOM 637 O O . VAL A 1 83 ? -13.025 -10.593 10.821 1.00 89.00 83 VAL A O 1
ATOM 640 N N . ARG A 1 84 ? -14.164 -9.536 9.193 1.00 89.12 84 ARG A N 1
ATOM 641 C CA . ARG A 1 84 ? -14.806 -10.733 8.640 1.00 89.12 84 ARG A CA 1
ATOM 642 C C . ARG A 1 84 ? -14.004 -11.282 7.457 1.00 89.12 84 ARG A C 1
ATOM 644 O O . ARG A 1 84 ? -13.270 -10.543 6.806 1.00 89.12 84 ARG A O 1
ATOM 651 N N . ASP A 1 85 ? -14.181 -12.565 7.150 1.00 89.75 85 ASP A N 1
ATOM 652 C CA . ASP A 1 85 ? -13.464 -13.271 6.073 1.00 89.75 85 ASP A CA 1
ATOM 653 C C . ASP A 1 85 ? -13.646 -12.647 4.677 1.00 89.75 85 ASP A C 1
ATOM 655 O O . ASP A 1 85 ? -12.788 -12.790 3.810 1.00 89.75 85 ASP A O 1
ATOM 659 N N . ASP A 1 86 ? -14.746 -11.926 4.446 1.00 88.56 86 ASP A N 1
ATOM 660 C CA . ASP A 1 86 ? -15.003 -11.184 3.205 1.00 88.56 86 ASP A CA 1
ATOM 661 C C . ASP A 1 86 ? -14.342 -9.793 3.174 1.00 88.56 86 ASP A C 1
ATOM 663 O O . ASP A 1 86 ? -14.602 -8.991 2.276 1.00 88.56 86 ASP A O 1
ATOM 667 N N . GLY A 1 87 ? -13.505 -9.494 4.167 1.00 82.81 87 GLY A N 1
ATOM 668 C CA . GLY A 1 87 ? -12.843 -8.211 4.343 1.00 82.81 87 GLY A CA 1
ATOM 669 C C . GLY A 1 87 ? -13.747 -7.124 4.918 1.00 82.81 87 GLY A C 1
ATOM 670 O O . GLY A 1 87 ? -13.295 -5.994 5.046 1.00 82.81 87 GLY A O 1
ATOM 671 N N . ALA A 1 88 ? -15.005 -7.405 5.275 1.00 85.62 88 ALA A N 1
ATOM 672 C CA . ALA A 1 88 ? -15.851 -6.397 5.905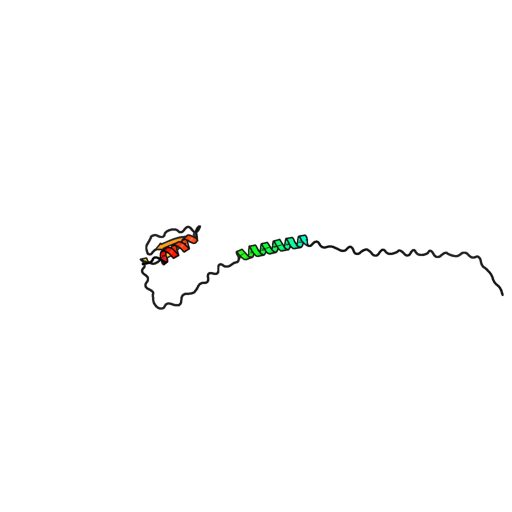 1.00 85.62 88 ALA A CA 1
ATOM 673 C C . ALA A 1 88 ? -15.335 -6.057 7.315 1.00 85.62 88 ALA A C 1
ATOM 675 O O . ALA A 1 88 ? -15.084 -6.948 8.129 1.00 85.62 88 ALA A O 1
ATOM 676 N N . LEU A 1 89 ? -15.197 -4.758 7.592 1.00 87.56 89 LEU A N 1
ATOM 677 C CA . LEU A 1 89 ? -14.759 -4.231 8.879 1.00 87.56 89 LEU A CA 1
ATOM 678 C C . LEU A 1 89 ? -15.973 -3.725 9.662 1.00 87.56 89 LEU A C 1
ATOM 680 O O . LEU A 1 89 ? -16.829 -3.042 9.098 1.00 87.56 89 LEU A O 1
ATOM 684 N N . PHE A 1 90 ? -16.032 -4.038 10.949 1.00 88.31 90 PHE A N 1
ATOM 685 C CA . PHE A 1 90 ? -17.051 -3.542 11.868 1.00 88.31 90 PHE A CA 1
ATOM 686 C C . PHE A 1 90 ? -16.397 -2.975 13.125 1.00 88.31 90 PHE A C 1
ATOM 688 O O . PHE A 1 90 ? -15.298 -3.399 13.487 1.00 88.31 90 PHE A O 1
ATOM 695 N N . TYR A 1 91 ? -17.072 -2.049 13.800 1.00 88.19 91 TYR A N 1
ATOM 696 C CA . TYR A 1 91 ? -16.666 -1.545 15.111 1.00 88.19 91 TYR A CA 1
ATOM 697 C C . TYR A 1 91 ? -17.833 -1.560 16.097 1.00 88.19 91 TYR A C 1
ATOM 699 O O . TYR A 1 91 ? -18.989 -1.459 15.691 1.00 88.19 91 TYR A O 1
ATOM 707 N N . ALA A 1 92 ? -17.529 -1.703 17.384 1.00 87.88 92 ALA A N 1
ATOM 708 C CA . ALA A 1 92 ? -18.493 -1.592 18.473 1.00 87.88 92 ALA A CA 1
ATOM 709 C C . ALA A 1 92 ? -17.844 -0.916 19.685 1.00 87.88 92 ALA A C 1
ATOM 711 O O . ALA A 1 92 ? -16.654 -1.118 19.938 1.00 87.88 92 ALA A O 1
ATOM 712 N N . MET A 1 93 ? -18.634 -0.144 20.430 1.00 85.06 93 MET A N 1
ATOM 713 C CA . MET A 1 93 ? -18.261 0.386 21.741 1.00 85.06 93 MET A CA 1
ATOM 714 C C . MET A 1 93 ? -18.917 -0.468 22.827 1.00 85.06 93 MET A C 1
ATOM 716 O O . MET A 1 93 ? -20.137 -0.611 22.866 1.00 85.06 93 MET A O 1
ATOM 720 N N . GLY A 1 94 ? -18.104 -1.071 23.692 1.00 84.12 94 GLY A N 1
ATOM 721 C CA . GLY A 1 94 ? -18.558 -1.984 24.736 1.00 84.12 94 GLY A CA 1
ATOM 722 C C . GLY A 1 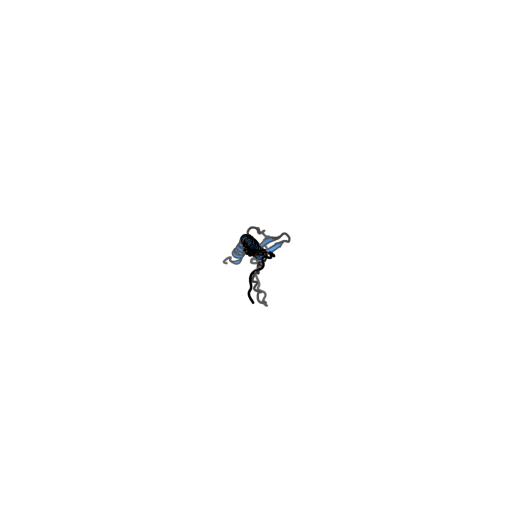94 ? -19.464 -3.094 24.207 1.00 84.12 94 GLY A C 1
ATOM 723 O O . GLY A 1 94 ? -19.025 -3.930 23.421 1.00 84.12 94 GLY A O 1
ATOM 724 N N . ASN A 1 95 ? -20.727 -3.090 24.643 1.00 82.00 95 ASN A N 1
ATOM 725 C CA . ASN A 1 95 ? -21.726 -4.115 24.314 1.00 82.00 95 ASN A CA 1
ATOM 726 C C . ASN A 1 95 ? -22.732 -3.686 23.232 1.00 82.00 95 ASN A C 1
ATOM 728 O O . ASN A 1 95 ? -23.771 -4.329 23.062 1.00 82.00 95 ASN A O 1
ATOM 732 N N . ASP A 1 96 ? -22.437 -2.612 22.502 1.00 85.50 96 ASP A N 1
ATOM 733 C CA . ASP A 1 96 ? -23.287 -2.139 21.415 1.00 85.50 96 ASP A CA 1
ATOM 734 C C . ASP A 1 96 ? -23.253 -3.079 20.197 1.00 85.50 96 ASP A C 1
ATOM 736 O O . ASP A 1 96 ? -22.327 -3.868 19.986 1.00 85.50 96 ASP A O 1
ATOM 740 N N . THR A 1 97 ? -24.288 -2.999 19.357 1.00 86.88 97 THR A N 1
ATOM 741 C CA . THR A 1 97 ? -24.353 -3.781 18.116 1.00 86.88 97 THR A CA 1
ATOM 742 C C . THR A 1 97 ? -23.282 -3.312 17.123 1.00 86.88 97 THR A C 1
ATOM 744 O O . THR A 1 97 ? -23.255 -2.118 16.825 1.00 86.88 97 THR A O 1
ATOM 747 N N . PRO A 1 98 ? -22.457 -4.212 16.548 1.00 87.75 98 PRO A N 1
ATOM 748 C CA . PRO A 1 98 ? -21.385 -3.813 15.640 1.00 87.75 98 PRO A CA 1
ATOM 749 C C . PRO A 1 98 ? -21.887 -3.100 14.380 1.00 87.75 98 PRO A C 1
ATOM 751 O O . PRO A 1 98 ? -22.692 -3.641 13.617 1.00 87.75 98 PRO A O 1
ATOM 754 N N . GLU A 1 99 ? -21.350 -1.911 14.125 1.00 86.38 99 GLU A N 1
ATOM 755 C CA . GLU A 1 99 ? -21.626 -1.115 12.933 1.00 86.38 99 GLU A CA 1
ATOM 756 C C . GLU A 1 99 ? -20.568 -1.356 11.856 1.00 86.38 99 GLU A C 1
ATOM 758 O O . GLU A 1 99 ? -19.387 -1.544 12.145 1.00 86.38 99 GLU A O 1
ATOM 763 N N . ARG A 1 100 ? -20.980 -1.354 10.586 1.00 86.06 100 ARG A N 1
ATOM 764 C CA . ARG A 1 100 ? -20.085 -1.600 9.449 1.00 86.06 100 ARG A CA 1
ATOM 765 C C . ARG A 1 100 ? -19.293 -0.341 9.093 1.00 86.06 100 ARG A C 1
ATOM 767 O O . ARG A 1 100 ? -19.881 0.721 8.931 1.00 86.06 100 ARG A O 1
ATOM 774 N N . ILE A 1 101 ? -17.992 -0.496 8.854 1.00 82.81 101 ILE A N 1
ATOM 775 C CA . ILE A 1 101 ? -17.128 0.550 8.300 1.00 82.81 101 ILE A CA 1
ATOM 776 C C . ILE A 1 101 ? -16.959 0.340 6.795 1.00 82.81 101 ILE A C 1
ATOM 778 O O . ILE A 1 101 ? -16.587 -0.744 6.329 1.00 82.81 101 ILE A O 1
ATOM 782 N N . ASP A 1 102 ? -17.180 1.401 6.024 1.00 79.19 102 ASP A N 1
ATOM 783 C CA . ASP A 1 102 ? -16.936 1.393 4.590 1.00 79.19 102 ASP A CA 1
ATOM 784 C C . ASP A 1 102 ? -15.449 1.626 4.286 1.00 79.19 102 ASP A C 1
ATOM 786 O O . ASP A 1 102 ? -14.925 2.737 4.295 1.00 79.19 102 ASP A O 1
ATOM 790 N N . LEU A 1 103 ? -14.757 0.545 3.915 1.00 67.06 103 LEU A N 1
ATOM 791 C CA . LEU A 1 103 ? -13.324 0.529 3.577 1.00 67.06 103 LEU A CA 1
ATOM 792 C C . LEU A 1 103 ? -12.895 1.508 2.470 1.00 67.06 103 LEU A C 1
ATOM 794 O O . LEU A 1 103 ? -11.706 1.774 2.309 1.00 67.06 103 LEU A O 1
ATOM 798 N N . LYS A 1 104 ? -13.840 2.043 1.688 1.00 67.38 104 LYS A N 1
ATOM 799 C CA . LYS A 1 104 ? -13.555 3.055 0.659 1.00 67.38 104 LYS A CA 1
ATOM 800 C C . LYS A 1 104 ? -13.015 4.352 1.267 1.00 67.38 104 LYS A C 1
ATOM 802 O O . LYS A 1 104 ? -12.285 5.070 0.590 1.00 67.38 104 LYS A O 1
ATOM 807 N N . ASN A 1 105 ? -13.301 4.599 2.545 1.00 62.72 105 ASN A N 1
ATOM 808 C CA . ASN A 1 105 ? -12.804 5.734 3.301 1.00 62.72 105 ASN A CA 1
ATOM 809 C C . ASN A 1 105 ? -11.990 5.247 4.507 1.00 62.72 105 ASN A C 1
ATOM 811 O O . ASN A 1 105 ? -12.415 5.360 5.645 1.00 62.72 105 ASN A O 1
ATOM 815 N N . LEU A 1 106 ? -10.757 4.779 4.288 1.00 62.31 106 LEU A N 1
ATOM 816 C CA . LEU A 1 106 ? -9.822 4.426 5.378 1.00 62.31 106 LEU A CA 1
ATOM 817 C C . LEU A 1 106 ? -9.589 5.565 6.393 1.00 62.31 106 LEU A C 1
ATOM 819 O O . LEU A 1 106 ? -9.188 5.316 7.529 1.00 62.31 106 LEU A O 1
ATOM 823 N N . LYS A 1 107 ? -9.864 6.816 6.001 1.00 64.31 107 LYS A N 1
ATOM 824 C CA . LYS A 1 107 ? -9.895 7.962 6.919 1.00 64.31 107 LYS A CA 1
ATOM 825 C C . LYS A 1 107 ? -10.937 7.787 8.023 1.00 64.31 107 LYS A C 1
ATOM 827 O O . LYS A 1 107 ? -10.641 8.132 9.156 1.00 64.31 107 LYS A O 1
ATOM 832 N N . GLU A 1 108 ? -12.084 7.180 7.730 1.00 65.62 108 GLU A N 1
ATOM 833 C CA . GLU A 1 108 ? -13.150 6.946 8.708 1.00 65.62 108 GLU A CA 1
ATOM 834 C C . GLU A 1 108 ? -12.691 6.025 9.837 1.00 65.62 108 GLU A C 1
ATOM 836 O O . GLU A 1 108 ? -13.010 6.291 10.985 1.00 65.62 108 GLU A O 1
ATOM 841 N N . VAL A 1 109 ? -11.858 5.013 9.564 1.00 67.88 109 VAL A N 1
ATOM 842 C CA . VAL A 1 109 ? -11.305 4.139 10.619 1.00 67.88 109 VAL A CA 1
ATOM 843 C C . VAL A 1 109 ? -10.432 4.941 11.592 1.00 67.88 109 VAL A C 1
ATOM 845 O O . VAL A 1 109 ? -10.539 4.793 12.813 1.00 67.88 109 VAL A O 1
ATOM 848 N N . LYS A 1 110 ? -9.578 5.824 11.056 1.00 70.38 110 LYS A N 1
ATOM 849 C CA . LYS A 1 110 ? -8.739 6.726 11.859 1.00 70.38 110 LYS A CA 1
ATOM 850 C C . LYS A 1 110 ? -9.584 7.761 12.607 1.00 70.38 110 LYS A C 1
ATOM 852 O O . LYS A 1 110 ? -9.300 8.076 13.757 1.00 70.38 110 LYS A O 1
ATOM 857 N N . ASP A 1 111 ? -10.626 8.277 11.971 1.00 71.44 111 ASP A N 1
ATOM 858 C CA . ASP A 1 111 ? -11.504 9.277 12.567 1.00 71.44 111 ASP A CA 1
ATOM 859 C C . ASP A 1 111 ? -12.357 8.673 13.688 1.00 71.44 111 ASP A C 1
ATOM 861 O O . ASP A 1 111 ? -12.510 9.311 14.723 1.00 71.44 111 ASP A O 1
ATOM 865 N N . VAL A 1 112 ? -12.859 7.443 13.534 1.00 72.06 112 VAL A N 1
ATOM 866 C CA . VAL A 1 112 ? -13.578 6.704 14.588 1.00 72.06 112 VAL A CA 1
ATOM 867 C C . VAL A 1 112 ? -12.661 6.474 15.785 1.00 72.06 112 VAL A C 1
ATOM 869 O O . VAL A 1 112 ? -13.031 6.798 16.908 1.00 72.06 112 VAL A O 1
ATOM 872 N N . SER A 1 113 ? -11.433 6.008 15.553 1.00 67.94 113 SER A N 1
ATOM 873 C CA . SER A 1 113 ? -10.474 5.777 16.642 1.00 67.94 113 SER A CA 1
ATOM 874 C C . SER A 1 113 ? -10.062 7.066 17.359 1.00 67.94 113 SER A C 1
ATOM 876 O O . SER A 1 113 ? -9.945 7.062 18.579 1.00 67.94 113 SER A O 1
ATOM 878 N N . ILE A 1 114 ? -9.906 8.190 16.652 1.00 73.56 114 ILE A N 1
ATOM 879 C CA . ILE A 1 114 ? -9.649 9.489 17.295 1.00 73.56 114 ILE A CA 1
ATOM 880 C C . ILE A 1 114 ? -10.882 9.974 18.065 1.00 73.56 114 ILE A C 1
ATOM 882 O O . ILE A 1 114 ? -10.746 10.411 19.201 1.00 73.56 114 ILE A O 1
ATOM 886 N N . ARG A 1 115 ? -12.079 9.909 17.473 1.00 73.56 115 ARG A N 1
ATOM 887 C CA . ARG A 1 115 ? -13.317 10.403 18.101 1.00 73.56 115 ARG A CA 1
ATOM 888 C C . ARG A 1 115 ? -13.665 9.647 19.371 1.00 73.56 115 ARG A C 1
ATOM 890 O O . ARG A 1 115 ? -14.081 10.272 20.336 1.00 73.56 115 ARG A O 1
ATOM 897 N N . GLU A 1 116 ? -13.511 8.331 19.354 1.00 70.25 116 GLU A N 1
ATOM 898 C CA . GLU A 1 116 ? -13.877 7.481 20.483 1.00 70.25 116 GLU A CA 1
ATOM 899 C C . GLU A 1 116 ? -12.810 7.499 21.583 1.00 70.25 116 GLU A C 1
ATOM 901 O O . GLU A 1 116 ? -13.158 7.518 22.758 1.00 70.25 116 GLU A O 1
ATOM 906 N N . ASN A 1 117 ? -11.522 7.600 21.228 1.00 66.50 117 ASN A N 1
ATOM 907 C CA . ASN A 1 117 ? -10.428 7.599 22.205 1.00 66.50 117 ASN A CA 1
ATOM 908 C C . ASN A 1 117 ? -10.111 8.989 22.807 1.00 66.50 117 ASN A C 1
ATOM 910 O O . ASN A 1 117 ? -9.428 9.065 23.822 1.00 66.50 117 ASN A O 1
ATOM 914 N N . LEU A 1 118 ? -10.565 10.098 22.196 1.00 62.91 118 LEU A N 1
ATOM 915 C CA . LEU A 1 118 ? -10.381 11.474 22.707 1.00 62.91 118 LEU A CA 1
ATOM 916 C C . LEU A 1 118 ? -11.672 12.111 23.251 1.00 62.91 118 LEU A C 1
ATOM 918 O O . LEU A 1 118 ? -11.787 13.339 23.257 1.00 62.91 118 LEU A O 1
ATOM 922 N N . LYS A 1 119 ? -12.657 11.336 23.715 1.00 60.75 119 LYS A N 1
ATOM 923 C CA . LYS A 1 119 ? -13.800 11.937 24.422 1.00 60.75 119 LYS A CA 1
ATOM 924 C C . LYS A 1 119 ? -13.289 12.580 25.724 1.00 60.75 119 LYS A C 1
ATOM 926 O O . LYS A 1 119 ? -12.753 11.853 26.557 1.00 60.75 119 LYS A O 1
ATOM 931 N N . PRO A 1 120 ? -13.379 13.915 25.902 1.00 57.25 120 PRO A N 1
ATOM 932 C CA . PRO A 1 120 ? -13.152 14.503 27.215 1.00 57.25 120 PRO A CA 1
ATOM 933 C C . PRO A 1 120 ? -14.266 14.011 28.147 1.00 57.25 120 PRO A C 1
ATOM 935 O O . PRO A 1 120 ? -15.425 13.980 27.727 1.00 57.25 120 PRO A O 1
ATOM 938 N N . GLU A 1 121 ? -13.891 13.587 29.355 1.00 54.94 121 GLU A N 1
ATOM 939 C CA . GLU A 1 121 ? -14.830 13.205 30.423 1.00 54.94 121 GLU A CA 1
ATOM 940 C C . GLU A 1 121 ? -15.895 14.279 30.698 1.00 54.94 121 GLU A C 1
ATOM 942 O O . GLU A 1 121 ? -15.567 15.491 30.625 1.00 54.94 121 GLU A O 1
#

Foldseek 3Di:
DDDDDDDDDDDDDPPPPPPPPPDPPPPDDDDDCVVVVVVVVVVVVVVVVVVVVPPPPDDPDDDDPDDPDDDDDDLQLDWDWDADPVRWIWIDGRPDDTDTDDPVPPVVVVVVCCVSVPDDD

Sequence (121 aa):
MSGGGGALTTGGKPKRGSSKRKTKKRVGFRIDMTPLVDITFLLLTFFMFTTTMAAPQVMEMSIPPEITEKVEVKESELLSFYVRDDGALFYAMGNDTPERIDLKNLKEVKDVSIRENLKPE

pLDDT: mean 72.78, std 14.92, range [37.47, 93.5]